Protein AF-A0A4Q0ZCX1-F1 (afdb_monomer_lite)

Radius of gyration: 16.41 Å; chains: 1; bounding box: 44×16×44 Å

Secondary structure (DSSP, 8-state):
--HHHHHHHHHHHHHHHHHHHHHHHHHTTTTSHHHHHHHHHHHHHHHHHHHHHHHHHS---------

Sequence (67 aa):
MKFDLELQKEAAKIGMTATLGATVVTSMFMKNSVAKKVHVVAGVAFCGFALWHHMLYQPKKSKQLKQ

Structure (mmCIF, N/CA/C/O backbone):
data_AF-A0A4Q0ZCX1-F1
#
_entry.id   AF-A0A4Q0ZCX1-F1
#
loop_
_atom_site.group_PDB
_atom_site.id
_atom_site.type_symbol
_atom_site.label_atom_id
_atom_site.label_alt_id
_atom_site.label_comp_id
_atom_site.label_asym_id
_atom_site.label_entity_id
_atom_site.label_seq_id
_atom_site.pdbx_PDB_ins_code
_atom_site.Cartn_x
_atom_site.Cartn_y
_atom_site.Cartn_z
_atom_site.occupancy
_atom_site.B_iso_or_equiv
_atom_site.auth_seq_id
_atom_site.auth_comp_id
_atom_site.auth_asym_id
_atom_site.auth_atom_id
_atom_site.pdbx_PDB_model_num
ATOM 1 N N . MET A 1 1 ? -8.494 -8.354 25.692 1.00 47.69 1 MET A N 1
ATOM 2 C CA . MET A 1 1 ? -7.225 -8.103 24.975 1.00 47.69 1 MET A CA 1
ATOM 3 C C . MET A 1 1 ? -7.326 -6.741 24.277 1.00 47.69 1 MET A C 1
ATOM 5 O O . MET A 1 1 ? -7.970 -6.652 23.246 1.00 47.69 1 MET A O 1
ATOM 9 N N . LYS A 1 2 ? -6.822 -5.649 24.878 1.00 53.69 2 LYS A N 1
ATOM 10 C CA . LYS A 1 2 ? -6.815 -4.298 24.255 1.00 53.69 2 LYS A CA 1
ATOM 11 C C . LYS A 1 2 ? -5.680 -4.119 23.230 1.00 53.69 2 LYS A C 1
ATOM 13 O O . LYS A 1 2 ? -5.774 -3.247 22.379 1.00 53.69 2 LYS A O 1
ATOM 18 N N . PHE A 1 3 ? -4.678 -4.999 23.288 1.00 58.47 3 PHE A N 1
ATOM 19 C CA . PHE A 1 3 ? -3.511 -5.030 22.404 1.00 58.47 3 PHE A CA 1
ATOM 20 C C . PHE A 1 3 ? -3.847 -5.227 20.920 1.00 58.47 3 PHE A C 1
ATOM 22 O O . PHE A 1 3 ? -3.076 -4.813 20.068 1.00 58.47 3 PHE A O 1
ATOM 29 N N . ASP A 1 4 ? -5.006 -5.802 20.597 1.00 81.94 4 ASP A N 1
ATOM 30 C CA . ASP A 1 4 ? -5.360 -6.139 19.218 1.00 81.94 4 ASP A CA 1
ATOM 31 C C . ASP A 1 4 ? -5.705 -4.897 18.370 1.00 81.94 4 ASP A C 1
ATOM 33 O O . ASP A 1 4 ? -5.296 -4.794 17.221 1.00 81.94 4 ASP A O 1
ATOM 37 N N . LEU A 1 5 ? -6.379 -3.889 18.943 1.00 85.69 5 LEU A N 1
ATOM 38 C CA . LEU A 1 5 ? -6.809 -2.708 18.180 1.00 85.69 5 LEU A CA 1
ATOM 39 C C . LEU A 1 5 ? -5.651 -1.747 17.874 1.00 85.69 5 LEU A C 1
ATOM 41 O O . LEU A 1 5 ? -5.592 -1.190 16.781 1.00 85.69 5 LEU A O 1
ATOM 45 N N . GLU A 1 6 ? -4.747 -1.526 18.831 1.00 87.38 6 GLU A N 1
ATOM 46 C CA . GLU A 1 6 ? -3.555 -0.697 18.601 1.00 87.38 6 GLU A CA 1
ATOM 47 C C . GLU A 1 6 ? -2.608 -1.364 17.602 1.00 87.38 6 GLU A C 1
ATOM 49 O O . GLU A 1 6 ? -2.177 -0.704 16.657 1.00 87.38 6 GLU A O 1
ATOM 54 N N . LEU A 1 7 ? -2.404 -2.681 17.722 1.00 90.88 7 LEU A N 1
ATOM 55 C CA . LEU A 1 7 ? -1.651 -3.465 16.744 1.00 90.88 7 LEU A CA 1
ATOM 56 C C . LEU A 1 7 ? -2.281 -3.375 15.346 1.00 90.88 7 LEU A C 1
ATOM 58 O O . LEU A 1 7 ? -1.579 -3.140 14.367 1.00 90.88 7 LEU A O 1
ATOM 62 N N . GLN A 1 8 ? -3.608 -3.508 15.230 1.00 90.94 8 GLN A N 1
ATOM 63 C CA . GLN A 1 8 ? -4.306 -3.371 13.948 1.00 90.94 8 GLN A CA 1
ATOM 64 C C . GLN A 1 8 ? -4.155 -1.968 13.344 1.00 90.94 8 GLN A C 1
ATOM 66 O O . GLN A 1 8 ? -3.984 -1.842 12.131 1.00 90.94 8 GLN A O 1
ATOM 71 N N . LYS A 1 9 ? -4.197 -0.908 14.163 1.00 90.94 9 LYS A N 1
ATOM 72 C CA . LYS A 1 9 ? -3.972 0.476 13.710 1.00 90.94 9 LYS A CA 1
ATOM 73 C C . LYS A 1 9 ? -2.553 0.677 13.194 1.00 90.94 9 LYS A C 1
ATOM 75 O O . LYS A 1 9 ? -2.366 1.281 12.139 1.00 90.94 9 LYS A O 1
ATOM 80 N N . GLU A 1 10 ? -1.570 0.160 13.920 1.00 92.75 10 GLU A N 1
ATOM 81 C CA . GLU A 1 10 ? -0.166 0.232 13.534 1.00 92.75 10 GLU A CA 1
ATOM 82 C C . GLU A 1 10 ? 0.102 -0.579 12.260 1.00 92.75 10 GLU A C 1
ATOM 84 O O . GLU A 1 10 ? 0.702 -0.063 11.319 1.00 92.75 10 GLU A O 1
ATOM 89 N N . ALA A 1 11 ? -0.460 -1.786 12.157 1.00 94.50 11 ALA A N 1
ATOM 90 C CA . ALA A 1 11 ? -0.410 -2.603 10.949 1.00 94.50 11 ALA A CA 1
ATOM 91 C C . ALA A 1 11 ? -1.067 -1.900 9.751 1.00 94.50 11 ALA A C 1
ATOM 93 O O . ALA A 1 11 ? -0.504 -1.895 8.658 1.00 94.50 11 ALA A O 1
ATOM 94 N N . ALA A 1 12 ? -2.221 -1.253 9.946 1.00 94.81 12 ALA A N 1
ATOM 95 C CA . ALA A 1 12 ? -2.873 -0.471 8.899 1.00 94.81 12 ALA A CA 1
ATOM 96 C C . ALA A 1 12 ? -1.985 0.693 8.436 1.00 94.81 12 ALA A C 1
ATOM 98 O O . ALA A 1 12 ? -1.839 0.922 7.237 1.00 94.81 12 ALA A O 1
ATOM 99 N N . LYS A 1 13 ? -1.337 1.389 9.376 1.00 94.31 13 LYS A N 1
ATOM 100 C CA . LYS A 1 13 ? -0.415 2.493 9.091 1.00 94.31 13 LYS A CA 1
ATOM 101 C C . LYS A 1 13 ? 0.824 2.026 8.323 1.00 94.31 13 LYS A C 1
ATOM 103 O O . LYS A 1 13 ? 1.182 2.654 7.330 1.00 94.31 13 LYS A O 1
ATOM 108 N N . ILE A 1 14 ? 1.439 0.919 8.740 1.00 96.94 14 ILE A N 1
ATOM 109 C CA . ILE A 1 14 ? 2.579 0.299 8.044 1.00 96.94 14 ILE A CA 1
ATOM 110 C C . ILE A 1 14 ? 2.159 -0.173 6.644 1.00 96.94 14 ILE A C 1
ATOM 112 O O . ILE A 1 14 ? 2.874 0.049 5.669 1.00 96.94 14 ILE A O 1
ATOM 116 N N . GLY A 1 15 ? 0.976 -0.776 6.515 1.00 96.50 15 GLY A N 1
ATOM 117 C CA . GLY A 1 15 ? 0.417 -1.186 5.227 1.00 96.50 15 GLY A CA 1
ATOM 118 C C . GLY A 1 15 ? 0.212 -0.003 4.279 1.00 96.50 15 GLY A C 1
ATOM 119 O O . GLY A 1 15 ? 0.604 -0.073 3.112 1.00 96.50 15 GLY A O 1
ATOM 120 N N . MET A 1 16 ? -0.324 1.115 4.781 1.00 9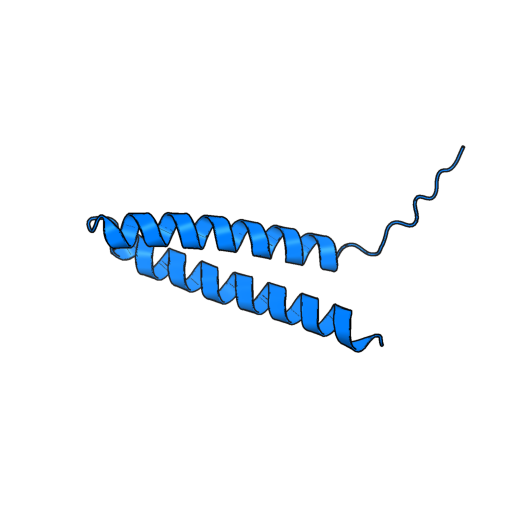7.31 16 MET A N 1
ATOM 121 C CA . MET A 1 16 ? -0.459 2.357 4.011 1.00 97.31 16 MET A CA 1
ATOM 122 C C . MET A 1 16 ? 0.899 2.895 3.550 1.00 97.31 16 MET A C 1
ATOM 124 O O . MET A 1 16 ? 1.046 3.229 2.377 1.00 97.31 16 MET A O 1
ATOM 128 N N . THR A 1 17 ? 1.898 2.985 4.432 1.00 97.88 17 THR A N 1
ATOM 129 C CA . THR A 1 17 ? 3.210 3.540 4.058 1.00 97.88 17 THR A CA 1
ATOM 130 C C . THR A 1 17 ? 3.945 2.645 3.063 1.00 97.88 17 THR A C 1
ATOM 132 O O . THR A 1 17 ? 4.501 3.154 2.090 1.00 97.88 17 THR A O 1
ATOM 135 N N . ALA A 1 18 ? 3.899 1.324 3.246 1.00 98.12 18 ALA A N 1
ATOM 136 C CA . ALA A 1 18 ? 4.516 0.370 2.329 1.00 98.12 18 ALA A CA 1
ATOM 137 C C . ALA A 1 18 ? 3.875 0.417 0.931 1.00 98.12 18 ALA A C 1
ATOM 139 O O . ALA A 1 18 ? 4.578 0.511 -0.077 1.00 98.12 18 ALA A O 1
ATOM 140 N N . THR A 1 19 ? 2.540 0.398 0.861 1.00 98.00 19 THR A N 1
ATOM 141 C CA . THR A 1 19 ? 1.815 0.454 -0.421 1.00 98.00 19 THR A CA 1
ATOM 142 C C . THR A 1 19 ? 1.964 1.806 -1.115 1.00 98.00 19 THR A C 1
ATOM 144 O O . THR A 1 19 ? 2.124 1.835 -2.334 1.00 98.00 19 THR A O 1
ATOM 147 N N . LEU A 1 20 ? 2.023 2.912 -0.366 1.00 97.75 20 LEU A N 1
ATOM 148 C CA . LEU A 1 20 ? 2.344 4.237 -0.903 1.00 97.75 20 LEU A CA 1
ATOM 149 C C . LEU A 1 20 ? 3.774 4.307 -1.458 1.00 97.75 20 LEU A C 1
ATOM 151 O O . LEU A 1 20 ? 3.996 4.824 -2.549 1.00 97.75 20 LEU A O 1
ATOM 155 N N . GLY A 1 21 ? 4.756 3.755 -0.743 1.00 97.75 21 GLY A N 1
ATOM 156 C CA . GLY A 1 21 ? 6.128 3.663 -1.243 1.00 97.75 21 GLY A CA 1
ATOM 157 C C . GLY A 1 21 ? 6.197 2.881 -2.558 1.00 97.75 21 GLY A C 1
ATOM 158 O O . GLY A 1 21 ? 6.818 3.330 -3.522 1.00 97.75 21 GLY A O 1
ATOM 159 N N . ALA A 1 22 ? 5.485 1.753 -2.640 1.00 97.25 22 ALA A N 1
ATOM 160 C CA . ALA A 1 22 ? 5.402 0.955 -3.859 1.00 97.25 22 ALA A CA 1
ATOM 161 C C . ALA A 1 22 ? 4.735 1.710 -5.023 1.00 97.25 22 ALA A C 1
ATOM 163 O O . ALA A 1 22 ? 5.232 1.640 -6.150 1.00 97.25 22 ALA A O 1
ATOM 164 N N . THR A 1 23 ? 3.649 2.459 -4.793 1.00 97.31 23 THR A N 1
ATOM 165 C CA . THR A 1 23 ? 3.013 3.263 -5.855 1.00 97.31 23 THR A CA 1
ATOM 166 C C . THR A 1 23 ? 3.918 4.396 -6.334 1.00 97.31 23 THR A C 1
ATOM 168 O O . THR A 1 23 ? 3.987 4.625 -7.542 1.00 97.31 23 THR A O 1
ATOM 171 N N . VAL A 1 24 ? 4.661 5.050 -5.436 1.00 97.69 24 VAL A N 1
ATOM 172 C CA . VAL A 1 24 ? 5.638 6.098 -5.785 1.00 97.69 24 VAL A CA 1
ATOM 173 C C . VAL A 1 24 ? 6.806 5.531 -6.591 1.00 97.69 24 VAL A C 1
ATOM 175 O O . VAL A 1 24 ? 7.182 6.101 -7.610 1.00 97.69 24 VAL A O 1
ATOM 178 N N . VAL A 1 25 ? 7.371 4.389 -6.193 1.00 97.00 25 VAL A N 1
ATOM 179 C CA . VAL A 1 25 ? 8.462 3.771 -6.962 1.00 97.00 25 VAL A CA 1
ATOM 180 C C . VAL A 1 25 ? 7.960 3.329 -8.334 1.00 97.00 25 VAL A C 1
ATOM 182 O O . VAL A 1 25 ? 8.591 3.615 -9.347 1.00 97.00 25 VAL A O 1
ATOM 185 N N . THR A 1 26 ? 6.801 2.676 -8.400 1.00 96.38 26 THR A N 1
ATOM 186 C CA . THR A 1 26 ? 6.252 2.176 -9.672 1.00 96.38 26 THR A CA 1
ATOM 187 C C . THR A 1 26 ? 5.764 3.282 -10.608 1.00 96.38 26 THR A C 1
ATOM 189 O O . THR A 1 26 ? 5.787 3.075 -11.825 1.00 96.38 26 THR A O 1
ATOM 192 N N . SER A 1 27 ? 5.387 4.462 -10.097 1.00 95.94 27 SER A N 1
ATOM 193 C CA . SER A 1 27 ? 4.985 5.603 -10.935 1.00 95.94 27 SER A CA 1
ATOM 194 C C . SER A 1 27 ? 6.143 6.130 -11.794 1.00 95.94 27 SER A C 1
ATOM 196 O O . SER A 1 27 ? 5.927 6.540 -12.935 1.00 95.94 27 SER A O 1
ATOM 198 N N . MET A 1 28 ? 7.387 6.007 -11.315 1.00 96.06 28 MET A N 1
ATOM 199 C CA . MET A 1 28 ? 8.589 6.358 -12.085 1.00 96.06 28 MET A CA 1
ATOM 200 C C . MET A 1 28 ? 8.852 5.407 -13.268 1.00 96.06 28 MET A C 1
ATOM 202 O O . MET A 1 28 ? 9.584 5.761 -14.191 1.00 96.06 28 MET A O 1
ATOM 206 N N . PHE A 1 29 ? 8.225 4.223 -13.295 1.00 94.88 29 PHE A N 1
ATOM 207 C CA . PHE A 1 29 ? 8.458 3.182 -14.307 1.00 94.88 29 PHE A CA 1
ATOM 208 C C . PHE A 1 29 ? 7.202 2.810 -15.121 1.00 94.88 29 PHE A C 1
ATOM 210 O O . PHE A 1 29 ? 7.129 1.719 -15.688 1.00 94.88 29 PHE A O 1
ATOM 217 N N . MET A 1 30 ? 6.220 3.711 -15.262 1.00 92.00 30 MET A N 1
ATOM 218 C CA . MET A 1 30 ? 4.926 3.438 -15.930 1.00 92.00 30 MET A CA 1
ATOM 219 C C . MET A 1 30 ? 4.992 3.074 -17.426 1.00 92.00 30 MET A C 1
ATOM 221 O O . MET A 1 30 ? 3.992 2.607 -17.977 1.00 92.00 30 MET A O 1
ATOM 225 N N . LYS A 1 31 ? 6.141 3.258 -18.094 1.00 92.69 31 LYS A N 1
ATOM 226 C CA . LYS A 1 31 ? 6.358 2.775 -19.473 1.00 92.69 31 LYS A CA 1
ATOM 227 C C . LYS A 1 31 ? 6.391 1.243 -19.555 1.00 92.69 31 LYS A C 1
ATOM 229 O O . LYS A 1 31 ? 6.083 0.687 -20.603 1.00 92.69 31 LYS A O 1
ATOM 234 N N . ASN A 1 32 ? 6.732 0.563 -18.459 1.00 93.81 32 ASN A N 1
ATOM 235 C CA . ASN A 1 32 ? 6.712 -0.892 -18.374 1.00 93.81 32 ASN A CA 1
ATOM 236 C C . ASN A 1 32 ? 5.304 -1.399 -18.009 1.00 93.81 32 ASN A C 1
ATOM 238 O O . ASN A 1 32 ? 4.747 -1.033 -16.971 1.00 93.81 32 ASN A O 1
ATOM 242 N N . SER A 1 33 ? 4.752 -2.304 -18.821 1.00 94.00 33 SER A N 1
ATOM 243 C CA . SER A 1 33 ? 3.424 -2.897 -18.605 1.00 94.00 33 SER A CA 1
ATOM 244 C C . SER A 1 33 ? 3.294 -3.615 -17.258 1.00 94.00 33 SER A C 1
ATOM 246 O O . S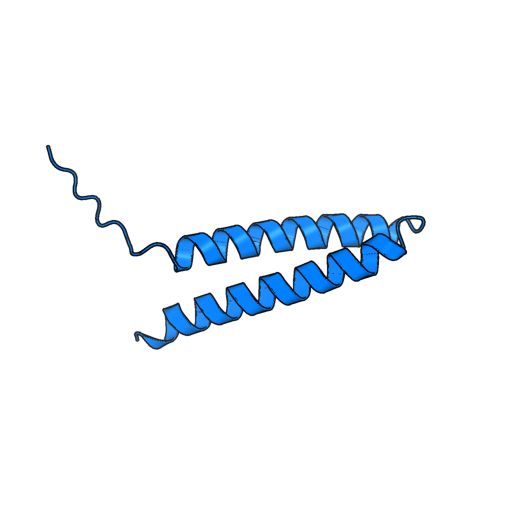ER A 1 33 ? 2.219 -3.591 -16.655 1.00 94.00 33 SER A O 1
ATOM 248 N N . VAL A 1 34 ? 4.375 -4.221 -16.752 1.00 95.69 34 VAL A N 1
ATOM 249 C CA . VAL A 1 34 ? 4.377 -4.862 -15.425 1.00 95.69 34 VAL A CA 1
ATOM 250 C C . VAL A 1 34 ? 4.311 -3.811 -14.320 1.00 95.69 34 VAL A C 1
ATOM 252 O O . VAL A 1 34 ? 3.428 -3.886 -13.471 1.00 95.69 34 VAL A O 1
ATOM 255 N N . ALA A 1 35 ? 5.169 -2.788 -14.362 1.00 94.62 35 ALA A N 1
ATOM 256 C CA . ALA A 1 35 ? 5.154 -1.702 -13.380 1.00 94.62 35 ALA A CA 1
ATOM 257 C C . ALA A 1 35 ? 3.795 -0.989 -13.333 1.00 94.62 35 ALA A C 1
ATOM 259 O O . ALA A 1 35 ? 3.307 -0.674 -12.253 1.00 94.62 35 ALA A O 1
ATOM 260 N N . LYS A 1 36 ? 3.132 -0.822 -14.485 1.00 96.31 36 LYS A N 1
ATOM 261 C CA . LYS A 1 36 ? 1.774 -0.271 -14.565 1.00 96.31 36 LYS A CA 1
ATOM 262 C C . LYS A 1 36 ? 0.745 -1.137 -13.828 1.00 96.31 36 LYS A C 1
ATOM 264 O O . LYS A 1 36 ? -0.070 -0.607 -13.080 1.00 96.31 36 LYS A O 1
ATOM 269 N N . LYS A 1 37 ? 0.795 -2.465 -13.999 1.00 97.19 37 LYS A N 1
ATOM 270 C CA . LYS A 1 37 ? -0.074 -3.403 -13.262 1.00 97.19 37 LYS A CA 1
ATOM 271 C C . LYS A 1 37 ? 0.205 -3.348 -11.759 1.00 97.19 37 LYS A C 1
ATOM 273 O O . LYS A 1 37 ? -0.735 -3.250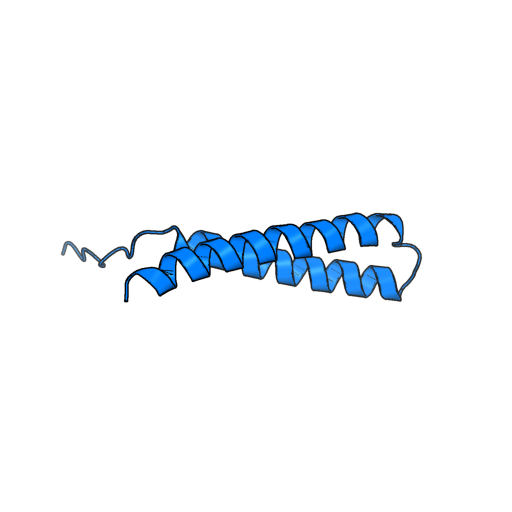 -10.977 1.00 97.19 37 LYS A O 1
ATOM 278 N N . VAL A 1 38 ? 1.481 -3.356 -11.367 1.00 97.19 38 VAL A N 1
ATOM 279 C CA . VAL A 1 38 ? 1.882 -3.275 -9.954 1.00 97.19 38 VAL A CA 1
ATOM 280 C C . VAL A 1 38 ? 1.432 -1.952 -9.335 1.00 97.19 38 VAL A C 1
ATOM 282 O O . VAL A 1 38 ? 0.893 -1.973 -8.236 1.00 97.19 38 VAL A O 1
ATOM 285 N N . HIS A 1 39 ? 1.561 -0.826 -10.042 1.00 97.56 39 HIS A N 1
ATOM 286 C CA . HIS A 1 39 ? 1.091 0.481 -9.575 1.00 97.56 39 HIS A CA 1
ATOM 287 C C . HIS A 1 39 ? -0.409 0.468 -9.260 1.00 97.56 39 HIS A C 1
ATOM 289 O O . HIS A 1 39 ? -0.824 0.924 -8.197 1.00 97.56 39 HIS A O 1
ATOM 295 N N . VAL A 1 40 ? -1.225 -0.104 -10.153 1.00 97.81 40 VAL A N 1
ATOM 296 C CA . VAL A 1 40 ? -2.678 -0.210 -9.944 1.00 97.81 40 VAL A CA 1
ATOM 297 C C . VAL A 1 40 ? -2.998 -1.105 -8.746 1.00 97.81 40 VAL A C 1
ATOM 299 O O . VAL A 1 40 ? -3.781 -0.708 -7.887 1.00 97.81 40 VAL A O 1
ATOM 302 N N . VAL A 1 41 ? -2.373 -2.283 -8.643 1.00 97.81 41 VAL A N 1
ATOM 303 C CA . VAL A 1 41 ? -2.596 -3.205 -7.513 1.00 97.81 41 VAL A CA 1
ATOM 304 C C . VAL A 1 41 ? -2.164 -2.573 -6.188 1.00 97.81 41 VAL A C 1
ATOM 306 O O . VAL A 1 41 ? -2.910 -2.630 -5.211 1.00 97.81 41 VAL A O 1
ATOM 309 N N . ALA A 1 42 ? -1.002 -1.920 -6.157 1.00 97.31 42 ALA A N 1
ATOM 310 C CA . ALA A 1 42 ? -0.512 -1.206 -4.983 1.00 97.31 42 ALA A CA 1
ATOM 311 C C . ALA A 1 42 ? -1.437 -0.038 -4.600 1.00 97.31 42 ALA A C 1
ATOM 313 O O . ALA A 1 42 ? -1.687 0.170 -3.416 1.00 97.31 42 ALA A O 1
ATOM 314 N N . GLY A 1 43 ? -2.008 0.673 -5.579 1.00 97.62 43 GLY A N 1
ATOM 315 C CA . GLY A 1 43 ? -3.003 1.723 -5.349 1.00 97.62 43 GLY A CA 1
ATOM 316 C C . GLY A 1 43 ? -4.301 1.191 -4.739 1.00 97.62 43 GLY A C 1
ATOM 317 O O . GLY A 1 43 ? -4.792 1.748 -3.759 1.00 97.62 43 GLY A O 1
ATOM 318 N N . VAL A 1 44 ? -4.826 0.073 -5.249 1.00 98.19 44 VAL A N 1
ATOM 319 C CA . VAL A 1 44 ? -6.011 -0.587 -4.670 1.00 98.19 44 VAL A CA 1
ATOM 320 C C . VAL A 1 44 ? -5.732 -1.050 -3.237 1.00 98.19 44 VAL A C 1
ATOM 322 O O . VAL A 1 44 ? -6.552 -0.818 -2.346 1.00 98.19 44 VAL A O 1
ATOM 325 N N . ALA A 1 45 ? -4.562 -1.644 -2.987 1.00 97.44 45 ALA A N 1
ATOM 326 C CA . ALA A 1 45 ? -4.149 -2.048 -1.645 1.00 97.44 45 ALA A CA 1
ATOM 327 C C . ALA A 1 45 ? -4.021 -0.843 -0.697 1.00 97.44 45 ALA A C 1
ATOM 329 O O . ALA A 1 45 ? -4.506 -0.904 0.432 1.00 97.44 45 ALA A O 1
ATOM 330 N N . PHE A 1 46 ? -3.447 0.272 -1.163 1.00 97.94 46 PHE A N 1
ATOM 331 C CA . PHE A 1 46 ? -3.369 1.521 -0.405 1.00 97.94 46 PHE A CA 1
ATOM 332 C C . PHE A 1 46 ? -4.758 2.038 -0.012 1.00 97.94 46 PHE A C 1
ATOM 334 O O . PHE A 1 46 ? -4.982 2.349 1.157 1.00 97.94 46 PHE A O 1
ATOM 341 N N . CYS A 1 47 ? -5.717 2.067 -0.945 1.00 96.88 47 CYS A N 1
ATOM 342 C CA . CYS A 1 47 ? -7.103 2.434 -0.642 1.00 96.88 47 CYS A CA 1
ATOM 343 C C . CYS A 1 47 ? -7.730 1.497 0.404 1.00 96.88 47 CYS A C 1
ATOM 345 O O . CYS A 1 47 ? -8.386 1.974 1.330 1.00 96.88 47 CYS A O 1
ATOM 347 N N . GLY A 1 48 ? -7.495 0.185 0.299 1.00 96.62 48 GLY A N 1
ATOM 348 C CA . GLY A 1 48 ? -7.948 -0.797 1.287 1.00 96.62 48 GLY A CA 1
ATOM 349 C C . GLY A 1 48 ? -7.384 -0.529 2.685 1.00 96.62 48 GLY A C 1
ATOM 350 O O . GLY A 1 48 ? -8.148 -0.434 3.646 1.00 96.62 48 GLY A O 1
ATOM 351 N N . PHE A 1 49 ? -6.068 -0.326 2.801 1.00 96.62 49 PHE A N 1
ATOM 352 C CA . PHE A 1 49 ? -5.433 0.015 4.076 1.00 96.62 49 PHE A CA 1
ATOM 353 C C . PHE A 1 49 ? -5.881 1.374 4.616 1.00 96.62 49 PHE A C 1
ATOM 355 O O . PHE A 1 49 ? -6.061 1.501 5.822 1.00 96.62 49 PHE A O 1
ATOM 362 N N . ALA A 1 50 ? -6.115 2.369 3.759 1.00 95.25 50 ALA A N 1
ATOM 363 C CA . ALA A 1 50 ? -6.619 3.675 4.174 1.00 95.25 50 ALA A CA 1
ATOM 364 C C . ALA A 1 50 ? -8.040 3.584 4.751 1.00 95.25 50 ALA A C 1
ATOM 366 O O . ALA A 1 50 ? -8.321 4.171 5.800 1.00 95.25 50 ALA A O 1
ATOM 367 N N . LEU A 1 51 ? -8.924 2.810 4.111 1.00 95.00 51 LEU A N 1
ATOM 368 C CA . LEU A 1 51 ? -10.270 2.541 4.621 1.00 95.00 51 LEU A CA 1
ATOM 369 C C . LEU A 1 51 ? -10.220 1.758 5.935 1.00 95.00 51 LEU A C 1
ATOM 371 O O . LEU A 1 51 ? -10.879 2.144 6.900 1.00 95.00 51 LEU A O 1
ATOM 375 N N . TRP A 1 52 ? -9.399 0.709 6.003 1.00 93.81 52 TRP A N 1
ATOM 376 C CA . TRP A 1 52 ? -9.205 -0.079 7.219 1.00 93.81 52 TRP A CA 1
ATOM 377 C C . TRP A 1 52 ? -8.656 0.776 8.370 1.00 93.81 52 TRP A C 1
ATOM 379 O O . TRP A 1 52 ? -9.220 0.782 9.462 1.00 93.81 52 TRP A O 1
ATOM 389 N N . HIS A 1 53 ? -7.629 1.589 8.107 1.00 92.88 53 HIS A N 1
ATOM 390 C CA . HIS A 1 53 ? -7.081 2.558 9.055 1.00 92.88 53 HIS A CA 1
ATOM 391 C C . HIS A 1 53 ? -8.168 3.525 9.538 1.00 92.88 53 HIS A C 1
ATOM 393 O O . HIS A 1 53 ? -8.325 3.728 10.739 1.00 92.88 53 HIS A O 1
ATOM 399 N N . HIS A 1 54 ? -8.977 4.083 8.635 1.00 90.56 54 HIS A N 1
ATOM 400 C CA . HIS A 1 54 ? -10.071 4.971 9.025 1.00 90.56 54 HIS A CA 1
ATOM 401 C C . HIS A 1 54 ? -11.103 4.269 9.923 1.00 90.56 54 HIS A C 1
ATOM 403 O O . HIS A 1 54 ? -11.476 4.805 10.968 1.00 90.56 54 HIS A O 1
ATOM 409 N N . MET A 1 55 ? -11.531 3.056 9.562 1.00 88.75 55 MET A N 1
ATOM 410 C CA . MET A 1 55 ? -12.511 2.282 10.332 1.00 88.75 55 MET A CA 1
ATOM 411 C C . MET A 1 55 ? -12.009 1.913 11.731 1.00 88.75 55 MET A C 1
ATOM 413 O O . MET A 1 55 ? -12.776 1.989 12.687 1.00 88.75 55 MET A O 1
ATOM 417 N N . LEU A 1 56 ? -10.728 1.567 11.875 1.00 87.31 56 LEU A N 1
ATOM 418 C CA . LEU A 1 56 ? -10.119 1.254 13.172 1.00 87.31 56 LEU A CA 1
ATOM 419 C C . LEU A 1 56 ? -9.996 2.472 14.090 1.00 87.31 56 LEU A C 1
ATOM 421 O O . LEU A 1 56 ? -9.990 2.337 15.317 1.00 87.31 56 LEU A O 1
ATOM 425 N N . TYR A 1 57 ? -9.847 3.662 13.508 1.00 80.12 57 TYR A N 1
ATOM 426 C CA . TYR A 1 57 ? -9.779 4.919 14.248 1.00 80.12 57 TYR A CA 1
ATOM 427 C C . TYR A 1 57 ? -11.155 5.480 14.599 1.00 80.12 57 TYR A C 1
ATOM 429 O O . TYR A 1 57 ? -11.243 6.258 15.552 1.00 80.12 57 TYR A O 1
ATOM 437 N N . GLN A 1 58 ? -12.225 5.067 13.912 1.00 77.44 58 GLN A N 1
ATOM 438 C CA . GLN A 1 58 ? -13.566 5.383 14.382 1.00 77.44 58 GLN A CA 1
ATOM 439 C C . GLN A 1 58 ? -13.821 4.649 15.710 1.00 77.44 58 GLN A C 1
ATOM 441 O O . GLN A 1 58 ? -13.757 3.417 15.757 1.00 77.44 58 GLN A O 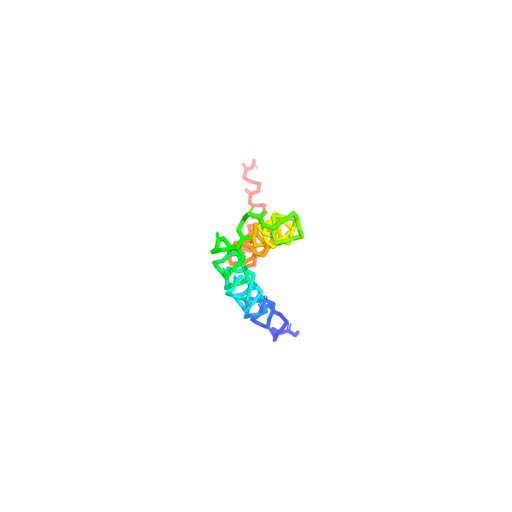1
ATOM 446 N N . PRO A 1 59 ? -14.133 5.361 16.812 1.00 59.19 59 PRO A N 1
ATOM 447 C CA . PRO A 1 59 ? -14.669 4.692 17.988 1.00 59.19 59 PRO A CA 1
ATOM 448 C C . PRO A 1 59 ? -15.937 3.968 17.540 1.00 59.19 59 PRO A C 1
ATOM 450 O O . PRO A 1 59 ? -16.707 4.538 16.765 1.00 59.19 59 PRO A O 1
ATOM 453 N N . LYS A 1 6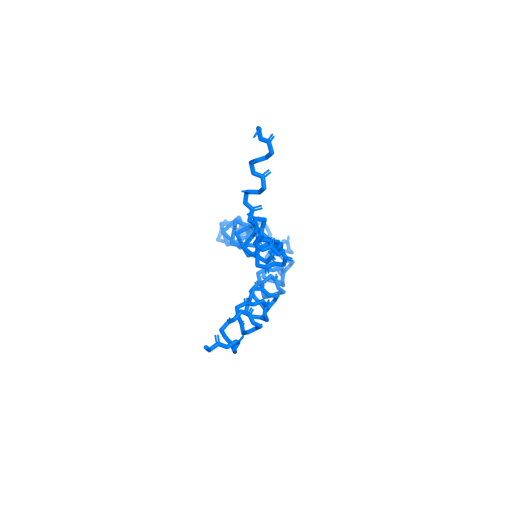0 ? -16.160 2.723 17.994 1.00 58.59 60 LYS A N 1
ATOM 454 C CA . LYS A 1 60 ? -17.427 2.016 17.757 1.00 58.59 60 LYS A CA 1
ATOM 455 C C . LYS A 1 60 ? -18.547 2.990 18.113 1.00 58.59 60 LYS A C 1
ATOM 457 O O . LYS A 1 60 ? -18.810 3.204 19.296 1.00 58.59 60 LYS A O 1
ATOM 462 N N . LYS A 1 61 ? -19.204 3.590 17.115 1.00 55.00 61 LYS A N 1
ATOM 463 C CA . LYS A 1 61 ? -20.517 4.183 17.319 1.00 55.00 61 LYS A CA 1
ATOM 464 C C . LYS A 1 61 ? -21.371 2.995 17.725 1.00 55.00 61 LYS A C 1
ATOM 466 O O . LYS A 1 61 ? -21.873 2.260 16.880 1.00 55.00 61 LYS A O 1
ATOM 471 N N . SER A 1 62 ? -21.495 2.781 19.037 1.00 48.72 62 SER A N 1
ATOM 472 C CA . SER A 1 62 ? -22.730 2.258 19.587 1.00 48.72 62 SE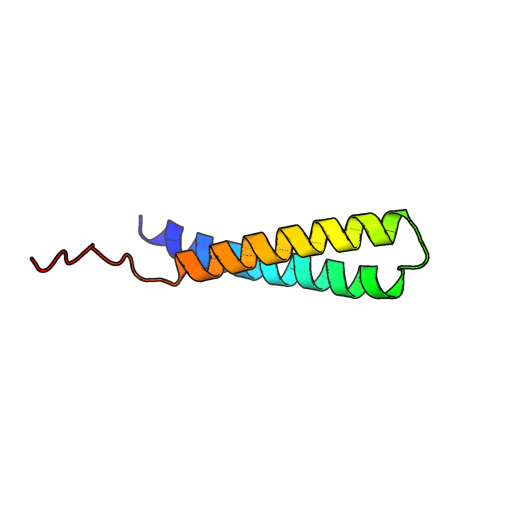R A CA 1
ATOM 473 C C . SER A 1 62 ? -23.803 3.036 18.849 1.00 48.72 62 SER A C 1
ATOM 475 O O . SER A 1 62 ? -23.793 4.271 18.883 1.00 48.72 62 SER A O 1
ATOM 477 N N . LYS A 1 63 ? -24.606 2.338 18.046 1.00 49.19 63 LYS A N 1
ATOM 478 C CA . LYS A 1 63 ? -25.836 2.897 17.515 1.00 49.19 63 LYS A CA 1
ATOM 479 C C . LYS A 1 63 ? -26.620 3.346 18.747 1.00 49.19 63 LYS A C 1
ATOM 481 O O . LYS A 1 63 ? -27.375 2.574 19.318 1.00 49.19 63 LYS A O 1
ATOM 486 N N . GLN A 1 64 ? -26.413 4.587 19.174 1.00 52.09 64 GLN A N 1
ATOM 487 C CA . GLN A 1 64 ? -27.388 5.355 19.918 1.00 52.09 64 GLN A CA 1
ATOM 488 C C . GLN A 1 64 ? -28.500 5.594 18.902 1.00 52.09 64 GLN A C 1
ATOM 490 O O . GLN A 1 64 ? -28.567 6.628 18.238 1.00 52.09 64 GLN A O 1
ATOM 495 N N . LEU A 1 65 ? -29.292 4.540 18.690 1.00 50.97 65 LEU A N 1
ATOM 496 C CA . LEU A 1 65 ? -30.624 4.624 18.138 1.00 50.97 65 LEU A CA 1
ATOM 497 C C . LEU A 1 65 ? -31.398 5.414 19.194 1.00 50.97 65 LEU A C 1
ATOM 499 O O . LEU A 1 65 ? -31.893 4.858 20.167 1.00 50.97 65 LEU A O 1
ATOM 503 N N . LYS A 1 66 ? -31.368 6.739 19.075 1.00 44.88 66 LYS A N 1
ATOM 504 C CA . LYS A 1 66 ? -32.301 7.600 19.782 1.00 44.88 66 LYS A CA 1
ATOM 505 C C . LYS A 1 66 ? -33.566 7.612 18.926 1.00 44.88 66 LYS A C 1
ATOM 507 O O . LYS A 1 66 ? -33.628 8.349 17.943 1.00 44.88 66 LYS A O 1
ATOM 512 N N . GLN A 1 67 ? -34.486 6.709 19.243 1.00 39.50 67 GLN A N 1
ATOM 513 C CA . GLN A 1 67 ? -35.909 6.809 18.925 1.00 39.50 67 GLN A CA 1
ATOM 514 C C . GLN A 1 67 ? -36.623 6.877 20.268 1.00 39.50 67 GLN A C 1
ATOM 516 O O . GLN A 1 67 ? -36.292 6.025 21.123 1.00 39.50 67 GLN A O 1
#

Foldseek 3Di:
DVVPLVVQLVVLVVQLVVLVVLLVVLVVVCVDPVSVVSNVVSVVSNVVSVVSNVVSPDDPPPPPPPD

Organism: NCBI:txid1054034

pLDDT: mean 86.59, std 17.09, range [39.5, 98.19]